Protein AF-A0A367KHQ1-F1 (afdb_monomer)

Secondary structure (DSSP, 8-state):
-TT---TTS-HHHHHHH-TT-SEEE-TT-TTT--HHHHHHHHHHHHHTTSS-TT-B---EEE---TT--B-TTHHHHHHHHHHHBSSS-PEESEEE--PBPTTT-PBP-BEEETT-B-TTT--B-SS-TTT--B-TTT-PBP--HHHHHHHHHHHHHHHHHHHHHHHHHTT-

pLDDT: mean 86.26, std 10.94, range [49.97, 96.44]

Nearest PDB structures (foldseek):
  4lut-assembly1_B  TM=2.593E-01  e=3.276E+00  Clostridioides difficile 630
  8pt4-assembly1_A  TM=2.814E-01  e=5.581E+00  Homo sapiens
  2vhh-assembly1_A-2  TM=2.229E-01  e=5.221E+00  Drosophila melanogaster

Organism: Rhizopus stolonifer (NCBI:txid4846)

Sequence (172 aa):
MDDCDDPNFSPIIMIIKFPHLRYLSAKNRPENTNLEVDIKLLQEMLKFASVQPHSLPIQYVHVYHYQMDVEPHLQAYQKTWNKLSQHGHVQLDIRICDHMDALTHQPCQRIVCTTAQCWSCGYHFNHCWKCVSICDGCKIKRIPPLANDNQAKLKHQRKRIEQETDEFSVFA

Mean predicted aligned error: 6.85 Å

Foldseek 3Di:
DAPPQDLPDDLVNCCLVPQAHAHAEPANPQPNDDLVVVLVVLVVCPVVVVADWQRGQHAEYEDDDLPQFADPCVVSSFVSVCRRHVDVGHDYQKDAFQDQDPVPRDGGRTIDGQCDAALPFRHGDNGACVRPQAGPGPRDGDDRRVVRVVSNVVVVVVVVVVVVVVVVVVVD

Structure (mmCIF, N/CA/C/O backbone):
data_AF-A0A367KHQ1-F1
#
_entry.id   AF-A0A367KHQ1-F1
#
loop_
_atom_site.group_PDB
_atom_site.id
_atom_site.type_symbol
_atom_site.label_atom_id
_atom_site.label_alt_id
_atom_site.label_comp_id
_atom_site.label_asym_id
_atom_site.label_entity_id
_atom_site.label_seq_id
_atom_site.pdbx_PDB_ins_code
_atom_site.Cartn_x
_atom_site.Cartn_y
_atom_site.Cartn_z
_atom_site.occupancy
_atom_site.B_iso_or_equiv
_atom_site.auth_seq_id
_atom_site.auth_comp_id
_atom_site.auth_asym_id
_atom_site.auth_atom_id
_atom_site.pdbx_PDB_model_num
ATOM 1 N N . MET A 1 1 ? -19.432 8.724 -1.769 1.00 52.12 1 MET A N 1
ATOM 2 C CA . MET A 1 1 ? -18.287 9.080 -2.622 1.00 52.12 1 MET A CA 1
ATOM 3 C C . MET A 1 1 ? -17.158 8.162 -2.222 1.00 52.12 1 MET A C 1
ATOM 5 O O . MET A 1 1 ? -16.558 8.382 -1.181 1.00 52.12 1 MET A O 1
ATOM 9 N N . ASP A 1 2 ? -16.976 7.088 -2.978 1.00 54.16 2 ASP A N 1
ATOM 10 C CA . ASP A 1 2 ? -15.777 6.260 -2.884 1.00 54.16 2 ASP A CA 1
ATOM 11 C C . ASP A 1 2 ? -14.628 7.011 -3.588 1.00 54.16 2 ASP A C 1
ATOM 13 O O . ASP A 1 2 ? -14.891 7.759 -4.530 1.00 54.16 2 ASP A O 1
ATOM 17 N N . ASP A 1 3 ? -13.387 6.852 -3.117 1.00 55.50 3 ASP A N 1
ATOM 18 C CA . ASP A 1 3 ? -12.176 7.446 -3.729 1.00 55.50 3 ASP A CA 1
ATOM 19 C C . ASP A 1 3 ? -12.023 8.988 -3.617 1.00 55.50 3 ASP A C 1
ATOM 21 O O . ASP A 1 3 ? -11.301 9.620 -4.386 1.00 55.50 3 ASP A O 1
ATOM 25 N N . CYS A 1 4 ? -12.672 9.632 -2.636 1.00 57.84 4 CYS A N 1
ATOM 26 C CA . CYS A 1 4 ? -12.433 11.051 -2.324 1.00 57.84 4 CYS A CA 1
ATOM 27 C C . CYS A 1 4 ? -11.105 11.257 -1.568 1.00 57.84 4 CYS A C 1
ATOM 29 O O . CYS A 1 4 ? -11.097 11.497 -0.364 1.00 57.84 4 CYS A O 1
ATOM 31 N N . ASP A 1 5 ? -9.984 11.186 -2.283 1.00 59.38 5 ASP A N 1
ATOM 32 C CA . ASP A 1 5 ? -8.646 11.500 -1.769 1.00 59.38 5 ASP A CA 1
ATOM 33 C C . ASP A 1 5 ? -8.447 13.021 -1.560 1.00 59.38 5 ASP A C 1
ATOM 35 O O . ASP A 1 5 ? -7.766 13.690 -2.346 1.00 59.38 5 ASP A O 1
ATOM 39 N N . ASP A 1 6 ? -9.028 13.603 -0.508 1.00 63.75 6 ASP A N 1
ATOM 40 C CA . ASP A 1 6 ? -8.660 14.964 -0.091 1.00 63.75 6 ASP A CA 1
ATOM 41 C C . ASP A 1 6 ? -7.366 14.914 0.747 1.00 63.75 6 ASP A C 1
ATOM 43 O O . ASP A 1 6 ? -7.351 14.276 1.807 1.00 63.75 6 ASP A O 1
ATOM 47 N N . PRO A 1 7 ? -6.281 15.598 0.336 1.00 62.50 7 PRO A N 1
ATOM 48 C CA . PRO A 1 7 ? -5.028 15.627 1.094 1.00 62.50 7 PRO A CA 1
ATOM 49 C C . PRO A 1 7 ? -5.187 16.196 2.519 1.00 62.50 7 PRO A C 1
ATOM 51 O O . PRO A 1 7 ? -4.367 15.923 3.401 1.00 62.50 7 PRO A O 1
ATOM 54 N N . ASN A 1 8 ? -6.249 16.965 2.769 1.00 62.69 8 ASN A N 1
ATOM 55 C CA . ASN A 1 8 ? -6.505 17.631 4.042 1.00 62.69 8 ASN A CA 1
ATOM 56 C C . ASN A 1 8 ? -7.351 16.796 5.012 1.00 62.69 8 ASN A C 1
ATOM 58 O O . ASN A 1 8 ? -7.403 17.124 6.199 1.00 62.69 8 ASN A O 1
ATOM 62 N N . PHE A 1 9 ? -8.011 15.722 4.558 1.00 62.94 9 PHE A N 1
ATOM 63 C CA . PHE A 1 9 ? -8.833 14.887 5.435 1.00 62.94 9 PHE A CA 1
ATOM 64 C C . PHE A 1 9 ? -8.100 13.609 5.845 1.00 62.94 9 PHE A C 1
ATOM 66 O O . PHE A 1 9 ? -7.637 12.827 5.023 1.00 62.94 9 PHE A O 1
ATOM 73 N N . SER A 1 10 ? -8.017 13.370 7.156 1.00 67.56 10 SER A N 1
ATOM 74 C CA . SER A 1 10 ? -7.568 12.077 7.676 1.00 67.56 10 SER A CA 1
ATOM 75 C C . SER A 1 10 ? -8.540 10.962 7.247 1.00 67.56 10 SER A C 1
ATOM 77 O O . SER A 1 10 ? -9.754 11.198 7.236 1.00 67.56 10 SER A O 1
ATOM 79 N N . PRO A 1 11 ? -8.049 9.734 6.981 1.00 68.38 11 PRO A N 1
ATOM 80 C CA . PRO A 1 11 ? -8.880 8.552 6.748 1.00 68.38 11 PRO A CA 1
ATOM 81 C C . PRO A 1 11 ? -9.982 8.369 7.803 1.00 68.38 11 PRO A C 1
ATOM 83 O O . PRO A 1 11 ? -11.094 7.949 7.493 1.00 68.38 11 PRO A O 1
ATOM 86 N N . ILE A 1 12 ? -9.713 8.770 9.047 1.00 72.31 12 ILE A N 1
ATOM 87 C CA . ILE A 1 12 ? -10.672 8.734 10.157 1.00 72.31 12 ILE A CA 1
ATOM 88 C C . ILE A 1 12 ? -11.838 9.702 9.939 1.00 72.31 12 ILE A C 1
ATOM 90 O O . ILE A 1 12 ? -12.992 9.348 10.176 1.00 72.31 12 ILE A O 1
ATOM 94 N N . ILE A 1 13 ? -11.566 10.909 9.437 1.00 72.00 13 ILE A N 1
ATOM 95 C CA . ILE A 1 13 ? -12.613 11.887 9.113 1.00 72.00 13 ILE A CA 1
ATOM 96 C C . ILE A 1 13 ? -13.520 11.327 8.017 1.00 72.00 13 ILE A C 1
ATOM 98 O O . ILE A 1 13 ? -14.734 11.516 8.079 1.00 72.00 13 ILE A O 1
ATOM 102 N N . MET A 1 14 ? -12.953 10.618 7.037 1.00 76.56 14 MET A N 1
ATOM 103 C CA . MET A 1 14 ? -13.735 10.002 5.966 1.00 76.56 14 MET A CA 1
ATOM 104 C C . MET A 1 14 ? -14.679 8.923 6.495 1.00 76.56 14 MET A C 1
ATOM 106 O O . MET A 1 14 ? -15.842 8.910 6.107 1.00 76.56 14 MET A O 1
ATOM 110 N N . ILE A 1 15 ? -14.226 8.078 7.425 1.00 77.81 15 ILE A N 1
ATOM 111 C CA . ILE A 1 15 ? -15.076 7.064 8.070 1.00 77.81 15 ILE A CA 1
ATOM 112 C C . ILE A 1 15 ? -16.250 7.713 8.813 1.00 77.81 15 ILE A C 1
ATOM 114 O O . ILE A 1 15 ? -17.387 7.2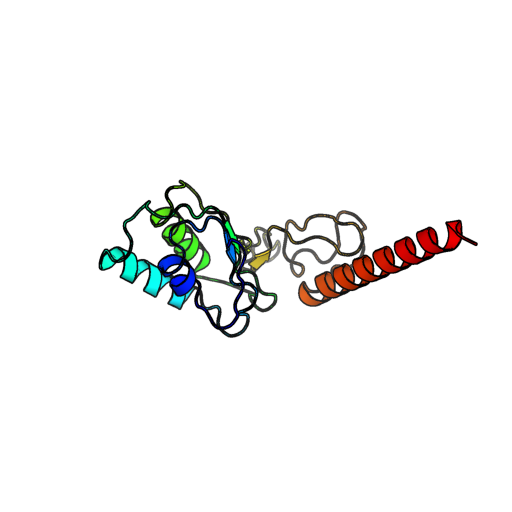68 8.682 1.00 77.81 15 ILE A O 1
ATOM 118 N N . ILE A 1 16 ? -15.979 8.771 9.585 1.00 76.38 16 ILE A N 1
ATOM 119 C CA . ILE A 1 16 ? -16.998 9.467 10.386 1.00 76.38 16 ILE A CA 1
ATOM 120 C C . ILE A 1 16 ? -18.018 10.166 9.479 1.00 76.38 16 ILE A C 1
ATOM 122 O O . ILE A 1 16 ? -19.221 10.090 9.718 1.00 76.38 16 ILE A O 1
ATOM 126 N N . LYS A 1 17 ? -17.544 10.860 8.437 1.00 76.81 17 LYS A N 1
ATOM 127 C CA . LYS A 1 17 ? -18.407 11.611 7.514 1.00 76.81 17 LYS A CA 1
ATOM 128 C C . LYS A 1 17 ? -19.181 10.706 6.557 1.00 76.81 17 LYS A C 1
ATOM 130 O O . LYS A 1 17 ? -20.276 11.071 6.137 1.00 76.81 17 LYS A O 1
ATOM 135 N N . PHE A 1 18 ? -18.623 9.552 6.198 1.00 82.75 18 PHE A N 1
ATOM 136 C CA . PHE A 1 18 ? -19.169 8.652 5.185 1.00 82.75 18 PHE A CA 1
ATOM 137 C C . PHE A 1 18 ? -19.272 7.218 5.733 1.00 82.75 18 PHE A C 1
ATOM 139 O O . PHE A 1 18 ? -18.487 6.348 5.361 1.00 82.75 18 PHE A O 1
ATOM 146 N N . PRO A 1 19 ? -20.276 6.922 6.577 1.00 80.00 19 PRO A N 1
ATOM 147 C CA . PRO A 1 19 ? -20.389 5.628 7.261 1.00 80.00 19 PRO A CA 1
ATOM 148 C C . PRO A 1 19 ? -20.638 4.435 6.320 1.00 80.00 19 PRO A C 1
ATOM 150 O O . PRO A 1 19 ? -20.467 3.285 6.716 1.00 80.00 19 PRO A O 1
ATOM 153 N N . HIS A 1 20 ? -21.032 4.689 5.068 1.00 87.12 20 HIS A N 1
ATOM 154 C CA . HIS A 1 20 ? -21.270 3.661 4.049 1.00 87.12 20 HIS A CA 1
ATOM 155 C C . HIS A 1 20 ? -20.115 3.492 3.052 1.00 87.12 20 HIS A C 1
ATOM 157 O O . HIS A 1 20 ? -20.294 2.854 2.014 1.00 87.12 20 HIS A O 1
ATOM 163 N N . LEU A 1 21 ? -18.948 4.071 3.343 1.00 87.88 21 LEU A N 1
ATOM 164 C CA . LEU A 1 21 ? -17.773 4.000 2.482 1.00 87.88 21 LEU A CA 1
ATOM 165 C C . LEU A 1 21 ? -17.290 2.551 2.334 1.00 87.88 21 LEU A C 1
ATOM 167 O O . LEU A 1 21 ? -17.077 1.857 3.330 1.00 87.88 21 LEU A O 1
ATOM 171 N N . ARG A 1 22 ? -17.102 2.099 1.091 1.00 90.88 22 ARG A N 1
ATOM 172 C CA . ARG A 1 22 ? -16.543 0.766 0.801 1.00 90.88 22 ARG A CA 1
ATOM 173 C C . ARG A 1 22 ? -15.067 0.842 0.439 1.00 90.88 22 ARG A C 1
ATOM 175 O O . ARG A 1 22 ? -14.324 -0.096 0.731 1.00 90.88 22 ARG A O 1
ATOM 182 N N . TYR A 1 23 ? -14.656 1.959 -0.153 1.00 89.75 23 TYR A N 1
ATOM 183 C CA . TYR A 1 23 ? -13.292 2.199 -0.602 1.00 89.75 23 TYR A CA 1
ATOM 184 C C . TYR A 1 23 ? -12.756 3.457 0.065 1.00 89.75 23 TYR A C 1
ATOM 186 O O . TYR A 1 23 ? -13.237 4.565 -0.178 1.00 89.75 23 TYR A O 1
ATOM 194 N N . LEU A 1 24 ? -11.749 3.274 0.907 1.00 87.94 24 LEU A N 1
ATOM 195 C CA . LEU A 1 24 ? -11.015 4.365 1.517 1.00 87.94 24 LEU A CA 1
ATOM 196 C C . LEU A 1 24 ? -9.723 4.569 0.741 1.00 87.94 24 LEU A C 1
ATOM 198 O O . LEU A 1 24 ? -8.951 3.627 0.588 1.00 87.94 24 LEU A O 1
ATOM 202 N N . SER A 1 25 ? -9.475 5.788 0.288 1.00 85.62 25 SER A N 1
ATOM 203 C CA . SER A 1 25 ? -8.192 6.157 -0.293 1.00 85.62 25 SER A CA 1
ATOM 204 C C . SER A 1 25 ? -7.582 7.286 0.526 1.00 85.62 25 SER A C 1
ATOM 206 O O . SER A 1 25 ? -8.293 8.153 1.037 1.00 85.62 25 SER A O 1
ATOM 208 N N . ALA A 1 26 ? -6.269 7.206 0.719 1.00 81.12 26 ALA A N 1
ATOM 209 C CA . ALA A 1 26 ? -5.444 8.216 1.366 1.00 81.12 26 ALA A CA 1
ATOM 210 C C . ALA A 1 26 ? -4.190 8.538 0.535 1.00 81.12 26 ALA A C 1
ATOM 212 O O . ALA A 1 26 ? -3.208 9.061 1.065 1.00 81.12 26 ALA A O 1
ATOM 213 N N . LYS A 1 27 ? -4.193 8.227 -0.769 1.00 77.62 27 LYS A N 1
ATOM 214 C CA . LYS A 1 27 ? -3.010 8.297 -1.651 1.00 77.62 27 LYS A CA 1
ATOM 215 C C . LYS A 1 27 ? -2.457 9.712 -1.830 1.00 77.62 27 LYS A C 1
ATOM 217 O O . LYS A 1 27 ? -1.277 9.867 -2.146 1.00 77.62 27 LYS A O 1
ATOM 222 N N . ASN A 1 28 ? -3.265 10.734 -1.560 1.00 74.31 28 ASN A N 1
ATOM 223 C CA . ASN A 1 28 ? -2.866 12.137 -1.673 1.00 74.31 28 ASN A CA 1
ATOM 224 C C . ASN A 1 28 ? -2.220 12.717 -0.397 1.00 74.31 28 ASN A C 1
ATOM 226 O O . ASN A 1 28 ? -1.971 13.919 -0.348 1.00 74.31 28 ASN A O 1
ATOM 230 N N . ARG A 1 29 ? -1.905 11.902 0.626 1.00 73.88 29 ARG A N 1
ATOM 231 C CA . ARG A 1 29 ? -1.306 12.358 1.903 1.00 73.88 29 ARG A CA 1
ATOM 232 C C . ARG A 1 29 ? 0.144 11.892 2.145 1.00 73.88 29 ARG A C 1
ATOM 234 O O . ARG A 1 29 ? 0.451 11.489 3.263 1.00 73.88 29 ARG A O 1
ATOM 241 N N . PRO A 1 30 ? 1.075 11.987 1.177 1.00 71.50 30 PRO A N 1
ATOM 242 C CA . PRO A 1 30 ? 2.406 11.383 1.310 1.00 71.50 30 PRO A CA 1
ATOM 243 C C . PRO A 1 30 ? 3.196 11.872 2.536 1.00 71.50 30 PRO A C 1
ATOM 245 O O . PRO A 1 30 ? 3.896 11.083 3.158 1.00 71.50 30 PRO A O 1
ATOM 248 N N . GLU A 1 31 ? 3.040 13.140 2.923 1.00 70.81 31 GLU A N 1
ATOM 249 C CA . GLU A 1 31 ? 3.747 13.739 4.067 1.00 70.81 31 GLU A CA 1
ATOM 250 C C . GLU A 1 31 ? 3.067 13.472 5.420 1.00 70.81 31 GLU A C 1
ATOM 252 O O . GLU A 1 31 ? 3.700 13.591 6.466 1.00 70.81 31 GLU A O 1
ATOM 257 N N . ASN A 1 32 ? 1.782 13.103 5.407 1.00 68.31 32 ASN A N 1
ATOM 258 C CA . ASN A 1 32 ? 0.940 13.018 6.604 1.00 68.31 32 ASN A CA 1
ATOM 259 C C . ASN A 1 32 ? 0.412 11.605 6.887 1.00 68.31 32 ASN A C 1
ATOM 261 O O . ASN A 1 32 ? -0.308 11.407 7.871 1.00 68.31 32 ASN A O 1
ATOM 265 N N . THR A 1 33 ? 0.717 10.632 6.030 1.00 76.69 33 THR A N 1
ATOM 266 C CA . THR A 1 33 ? 0.373 9.230 6.262 1.00 76.69 33 THR A CA 1
ATOM 267 C C . THR A 1 33 ? 1.294 8.664 7.331 1.00 76.69 33 THR A C 1
ATOM 269 O O . THR A 1 33 ? 2.494 8.496 7.127 1.00 76.69 33 THR A O 1
ATOM 272 N N . ASN A 1 34 ? 0.714 8.371 8.491 1.00 84.69 34 ASN A N 1
ATOM 273 C CA . ASN A 1 34 ? 1.401 7.754 9.612 1.00 84.69 34 ASN A CA 1
ATOM 274 C C . ASN A 1 34 ? 0.521 6.624 10.144 1.00 84.69 34 ASN A C 1
ATOM 276 O O . ASN A 1 34 ? -0.432 6.864 10.891 1.00 84.69 34 ASN A O 1
ATOM 280 N N . LEU A 1 35 ? 0.845 5.387 9.753 1.00 87.94 35 LEU A N 1
ATOM 281 C CA . LEU A 1 35 ? 0.024 4.241 10.125 1.00 87.94 35 LEU A CA 1
ATOM 282 C C . LEU A 1 35 ? 0.019 4.014 11.637 1.00 87.94 35 LEU A C 1
ATOM 284 O O . LEU A 1 35 ? -1.000 3.595 12.167 1.00 87.94 35 LEU A O 1
ATOM 288 N N . GLU A 1 36 ? 1.101 4.319 12.358 1.00 89.56 36 GLU A N 1
ATOM 289 C CA . GLU A 1 36 ? 1.125 4.192 13.820 1.00 89.56 36 GLU A CA 1
ATOM 290 C C . GLU A 1 36 ? 0.060 5.083 14.479 1.00 89.56 36 GLU A C 1
ATOM 292 O O . GLU A 1 36 ? -0.709 4.623 15.328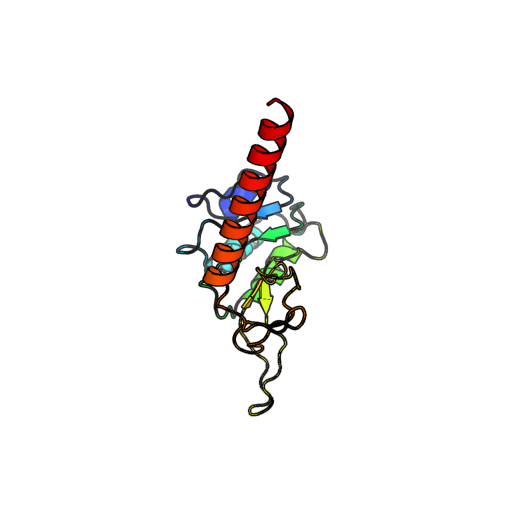 1.00 89.56 36 GLU A O 1
ATOM 297 N N . VAL A 1 37 ? 0.002 6.353 14.072 1.00 88.00 37 VAL A N 1
ATOM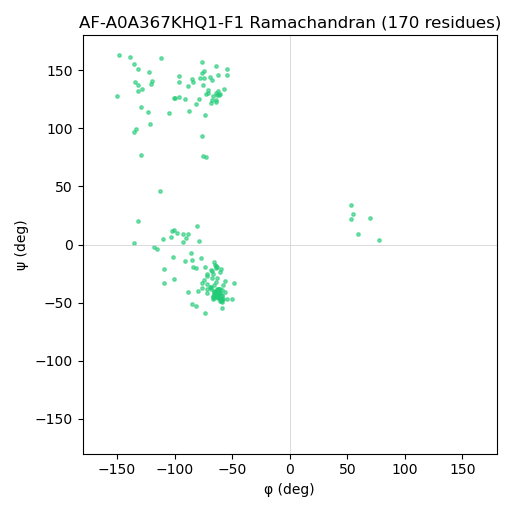 298 C CA . VAL A 1 37 ? -0.971 7.326 14.584 1.00 88.00 37 VAL A CA 1
ATOM 299 C C . VAL A 1 37 ? -2.387 6.931 14.175 1.00 88.00 37 VAL A C 1
ATOM 301 O O . VAL A 1 37 ? -3.275 6.893 15.028 1.00 88.00 37 VAL A O 1
ATOM 304 N N . ASP A 1 38 ? -2.593 6.562 12.909 1.00 87.56 38 ASP A N 1
ATOM 305 C CA . ASP A 1 38 ? -3.902 6.132 12.415 1.00 87.56 38 ASP A CA 1
ATOM 306 C C . ASP A 1 38 ? -4.407 4.891 13.173 1.00 87.56 38 ASP A C 1
ATOM 308 O O . ASP A 1 38 ? -5.568 4.845 13.575 1.00 87.56 38 ASP A O 1
ATOM 312 N N . ILE A 1 39 ? -3.541 3.906 13.456 1.00 90.88 39 ILE A N 1
ATOM 313 C CA . ILE A 1 39 ? -3.891 2.726 14.265 1.00 90.88 39 ILE A CA 1
ATOM 314 C C . ILE A 1 39 ? -4.357 3.135 15.654 1.00 90.88 39 ILE A C 1
ATOM 316 O O . ILE A 1 39 ? -5.389 2.640 16.106 1.00 90.88 39 ILE A O 1
ATOM 320 N N . LYS A 1 40 ? -3.599 3.998 16.343 1.00 91.38 40 LYS A N 1
ATOM 321 C CA . LYS A 1 40 ? -3.929 4.422 17.711 1.00 91.38 40 LYS A CA 1
ATOM 322 C C . LYS A 1 40 ? -5.302 5.080 17.751 1.00 91.38 40 LYS A C 1
ATOM 324 O O . LYS A 1 40 ? -6.136 4.686 18.560 1.00 91.38 40 LYS A O 1
ATOM 329 N N . LEU A 1 41 ? -5.566 5.993 16.822 1.00 89.81 41 LEU A N 1
ATOM 330 C CA . LEU A 1 41 ? -6.851 6.679 16.730 1.00 89.81 41 LEU A CA 1
ATOM 331 C C . LEU A 1 41 ? -8.001 5.709 16.418 1.00 89.81 41 LEU A C 1
ATOM 333 O O . LEU A 1 41 ? -9.033 5.738 17.083 1.00 89.81 41 LEU A O 1
ATOM 337 N N . LEU A 1 42 ? -7.822 4.791 15.464 1.00 90.00 42 LEU A N 1
ATOM 338 C CA . LEU A 1 42 ? -8.826 3.768 15.152 1.00 90.00 42 LEU A CA 1
ATOM 339 C C . LEU A 1 42 ? -9.101 2.837 16.348 1.00 90.00 42 LEU A C 1
ATOM 341 O O . LEU A 1 42 ? -10.245 2.456 16.603 1.00 90.00 42 LEU A O 1
ATOM 345 N N . GLN A 1 43 ? -8.066 2.481 17.109 1.00 91.31 43 GLN A N 1
ATOM 346 C CA . GLN A 1 43 ? -8.200 1.684 18.329 1.00 91.31 43 GLN A CA 1
ATOM 347 C C . GLN A 1 43 ? -8.905 2.451 19.452 1.00 91.31 43 GLN A C 1
ATOM 349 O O . GLN A 1 43 ? -9.702 1.859 20.179 1.00 91.31 43 GLN A O 1
ATOM 354 N N . GLU A 1 44 ? -8.665 3.755 19.584 1.00 91.50 44 GLU A N 1
ATOM 355 C CA . GLU A 1 44 ? -9.396 4.618 20.515 1.00 91.50 44 GLU A CA 1
ATOM 356 C C . GLU A 1 44 ? -10.877 4.716 20.144 1.00 91.50 44 GLU A C 1
ATOM 358 O O . GLU A 1 44 ? -11.729 4.553 21.017 1.00 91.50 44 GLU A O 1
ATOM 363 N N . MET A 1 45 ? -11.204 4.879 18.859 1.00 88.50 45 MET A N 1
ATOM 364 C CA . MET A 1 45 ? -12.596 4.895 18.389 1.00 88.50 45 MET A CA 1
ATOM 365 C C . MET A 1 45 ? -13.344 3.602 18.736 1.00 88.50 45 MET A C 1
ATOM 367 O O . MET A 1 45 ? -14.511 3.660 19.128 1.00 88.50 45 MET A O 1
ATOM 371 N N . LEU A 1 46 ? -12.673 2.449 18.634 1.00 88.94 46 LEU A N 1
ATOM 372 C CA . LEU A 1 46 ? -13.212 1.163 19.088 1.00 88.94 46 LEU A CA 1
ATOM 373 C C . LEU A 1 46 ? -13.373 1.127 20.613 1.00 88.94 46 LEU A C 1
ATOM 375 O O . LEU A 1 46 ? -14.413 0.713 21.120 1.00 88.94 46 LEU A O 1
ATOM 379 N N . LYS A 1 47 ? -12.349 1.565 21.354 1.00 91.62 47 LYS A N 1
ATOM 380 C CA . LYS A 1 47 ? -12.325 1.537 22.824 1.00 91.62 47 LYS A CA 1
ATOM 381 C C . LYS A 1 47 ? -13.426 2.399 23.442 1.00 91.62 47 LYS A C 1
ATOM 383 O O . LYS A 1 47 ? -14.030 1.991 24.429 1.00 91.62 47 LYS A O 1
ATOM 388 N N . PHE A 1 48 ? -13.679 3.573 22.873 1.00 91.88 48 PHE A N 1
ATOM 389 C CA . PHE A 1 48 ? -14.698 4.514 23.342 1.00 91.88 48 PHE A CA 1
ATOM 390 C C . PHE A 1 48 ? -16.056 4.329 22.651 1.00 91.88 48 PHE A C 1
ATOM 392 O O . PHE A 1 48 ? -16.944 5.160 22.825 1.00 91.88 48 PHE A O 1
ATOM 399 N N . ALA A 1 49 ? -16.226 3.252 21.874 1.00 85.12 49 ALA A N 1
ATOM 400 C CA . ALA A 1 49 ? -17.456 2.922 21.155 1.00 85.12 49 ALA A CA 1
ATOM 401 C C . ALA A 1 49 ? -17.976 4.038 20.224 1.00 85.12 49 ALA A C 1
ATOM 403 O O . ALA A 1 49 ? -19.166 4.086 19.912 1.00 85.12 49 ALA A O 1
ATOM 404 N N . SER A 1 50 ? -17.086 4.913 19.737 1.00 86.19 50 SER A N 1
ATOM 405 C CA . SE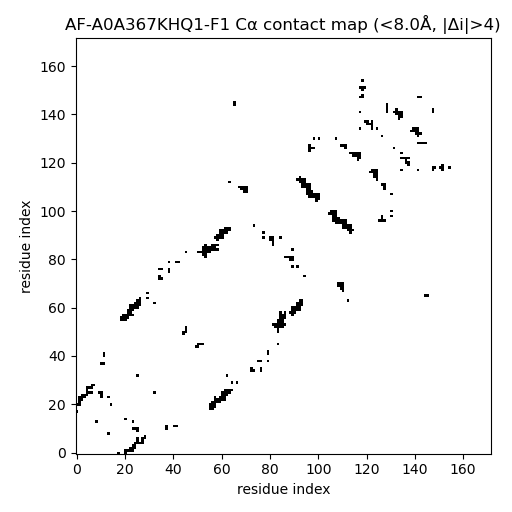R A 1 50 ? -17.406 5.886 18.684 1.00 86.19 50 SER A CA 1
ATOM 406 C C . SER A 1 50 ? -17.689 5.191 17.351 1.00 86.19 50 SER A C 1
ATOM 408 O O . SER A 1 50 ? -18.469 5.687 16.544 1.00 86.19 50 SER A O 1
ATOM 410 N N . VAL A 1 51 ? -17.074 4.024 17.135 1.00 87.38 51 VAL A N 1
ATOM 411 C CA . VAL A 1 51 ? -17.388 3.089 16.051 1.00 87.38 51 VAL A CA 1
ATOM 412 C C . VAL A 1 51 ? -17.521 1.697 16.652 1.00 87.38 51 VAL A C 1
ATOM 414 O O . VAL A 1 51 ? -16.670 1.261 17.427 1.00 87.38 51 VAL A O 1
ATOM 417 N N . GLN A 1 52 ? -18.592 0.993 16.293 1.00 90.06 52 GLN A N 1
ATOM 418 C CA . GLN A 1 52 ? -18.799 -0.381 16.739 1.00 90.06 52 GLN A CA 1
ATOM 419 C C . GLN A 1 52 ? -17.861 -1.335 15.978 1.00 90.06 52 GLN A C 1
ATOM 421 O O . GLN A 1 52 ? -17.627 -1.136 14.781 1.00 90.06 52 GLN A O 1
ATOM 426 N N . PRO A 1 53 ? -17.323 -2.384 16.618 1.00 92.50 53 PRO A N 1
ATOM 427 C CA . PRO A 1 53 ? -16.626 -3.446 15.900 1.00 92.50 53 PRO A CA 1
ATOM 428 C C . PRO A 1 53 ? -17.517 -4.044 14.805 1.00 92.50 53 PRO A C 1
ATOM 430 O O . PRO A 1 53 ? -18.731 -4.142 14.977 1.00 92.50 53 PRO A O 1
ATOM 433 N N . HIS A 1 54 ? -16.913 -4.452 13.693 1.00 94.25 54 HIS A N 1
ATOM 434 C CA . HIS A 1 54 ? -17.598 -5.077 12.561 1.00 94.25 54 HIS A CA 1
ATOM 435 C C . HIS A 1 54 ? -18.793 -4.284 12.020 1.00 94.25 54 HIS A C 1
ATOM 437 O O . HIS A 1 54 ? -19.784 -4.867 11.590 1.00 94.25 54 HIS A O 1
ATOM 443 N N . SER A 1 55 ? -18.721 -2.953 12.055 1.00 92.50 55 SER A N 1
ATOM 444 C CA . SER A 1 55 ? -19.837 -2.085 11.665 1.00 92.50 55 SER A CA 1
ATOM 445 C C . SER A 1 55 ? -19.613 -1.344 10.356 1.00 92.50 55 SER A C 1
ATOM 447 O O . SER A 1 55 ? -20.589 -0.950 9.720 1.00 92.50 55 SER A O 1
ATOM 449 N N . LEU A 1 56 ? -18.365 -1.187 9.909 1.00 92.44 56 LEU A N 1
ATOM 450 C CA . LEU A 1 56 ? -18.058 -0.438 8.693 1.00 92.44 56 LEU A CA 1
ATOM 451 C C . LEU A 1 56 ? -18.109 -1.347 7.456 1.00 92.44 56 LEU A C 1
ATOM 453 O O . LEU A 1 56 ? -17.535 -2.433 7.482 1.00 92.44 56 LEU A O 1
ATOM 457 N N . PRO A 1 57 ? -18.701 -0.923 6.330 1.00 93.56 57 PRO A N 1
ATOM 458 C CA . PRO A 1 57 ? -18.737 -1.726 5.107 1.00 93.56 57 PRO A CA 1
ATOM 459 C C . PRO A 1 57 ? -17.438 -1.657 4.279 1.00 93.56 57 PRO A C 1
ATOM 461 O O . PRO A 1 57 ? -17.449 -2.046 3.110 1.00 93.56 57 PRO A O 1
ATOM 464 N N . ILE A 1 58 ? -16.330 -1.174 4.857 1.00 92.06 58 ILE A N 1
ATOM 465 C CA . ILE A 1 58 ? -15.046 -0.955 4.174 1.00 92.06 58 ILE A CA 1
ATOM 466 C C . ILE A 1 58 ? -14.449 -2.277 3.696 1.00 92.06 58 ILE A C 1
ATOM 468 O O . ILE A 1 58 ? -14.208 -3.184 4.490 1.00 92.06 58 ILE A O 1
ATOM 472 N N . GLN A 1 59 ? -14.159 -2.357 2.405 1.00 94.44 59 GLN A N 1
ATOM 473 C CA . GLN A 1 59 ? -13.560 -3.518 1.747 1.00 94.44 59 GLN A CA 1
ATOM 474 C C . GLN A 1 59 ? -12.120 -3.249 1.321 1.00 94.44 59 GLN A C 1
ATOM 476 O O . GLN A 1 59 ? -11.298 -4.160 1.365 1.00 94.44 59 GLN A O 1
ATOM 481 N N . TYR A 1 60 ? -11.813 -2.008 0.945 1.00 93.12 60 TYR A N 1
ATOM 482 C CA . TYR A 1 60 ? -10.520 -1.631 0.387 1.00 93.12 60 TYR A CA 1
ATOM 483 C C . TYR A 1 60 ? -9.984 -0.385 1.077 1.00 93.12 60 TYR A C 1
ATOM 485 O O . TYR A 1 60 ? -10.723 0.576 1.302 1.00 93.12 60 TYR A O 1
ATOM 493 N N . VAL A 1 61 ? -8.690 -0.404 1.383 1.00 91.88 61 VAL A N 1
ATOM 494 C CA . VAL A 1 61 ? -7.958 0.742 1.921 1.00 91.88 61 VAL A CA 1
ATOM 495 C C . VAL A 1 61 ? -6.703 0.949 1.082 1.00 91.88 61 VAL A C 1
ATOM 497 O O . VAL A 1 61 ? -5.832 0.082 1.003 1.00 91.88 61 VAL A O 1
ATOM 500 N N . HIS A 1 62 ? -6.626 2.108 0.445 1.00 90.75 62 HIS A N 1
ATOM 501 C CA . HIS A 1 62 ? -5.511 2.517 -0.383 1.00 90.75 62 HIS A CA 1
ATOM 502 C C . HIS A 1 62 ? -4.656 3.559 0.337 1.00 90.75 62 HIS A C 1
ATOM 504 O O . HIS A 1 62 ? -5.101 4.678 0.574 1.00 90.75 62 HIS A O 1
ATOM 510 N N . VAL A 1 63 ? -3.427 3.200 0.684 1.00 89.75 63 VAL A N 1
ATOM 511 C CA . VAL A 1 63 ? -2.511 4.022 1.491 1.00 89.75 63 VAL A CA 1
ATOM 512 C C . VAL A 1 63 ? -1.096 4.057 0.920 1.00 89.75 63 VAL A C 1
ATOM 514 O O . VAL A 1 63 ? -0.215 4.671 1.514 1.00 89.75 63 VAL A O 1
ATOM 517 N N . TYR A 1 64 ? -0.839 3.393 -0.210 1.00 89.94 64 TYR A N 1
ATOM 518 C CA . TYR A 1 64 ? 0.504 3.328 -0.770 1.00 89.94 64 TYR A CA 1
ATOM 519 C C . TYR A 1 64 ? 1.050 4.706 -1.162 1.00 89.94 64 TYR A C 1
ATOM 521 O O . TYR A 1 64 ? 0.438 5.441 -1.941 1.00 89.94 64 TYR A O 1
ATOM 529 N N . HIS A 1 65 ? 2.287 4.981 -0.738 1.00 86.50 65 HIS A N 1
ATOM 530 C CA . HIS A 1 65 ? 3.099 6.079 -1.255 1.00 86.50 65 HIS A CA 1
ATOM 531 C C . HIS A 1 65 ? 4.509 5.614 -1.613 1.00 86.50 65 HIS A C 1
ATOM 533 O O . HIS A 1 65 ? 5.080 4.734 -0.970 1.00 86.50 65 HIS A O 1
ATOM 539 N N . TYR A 1 66 ? 5.131 6.280 -2.590 1.00 84.94 66 TYR A N 1
ATOM 540 C CA . TYR A 1 66 ? 6.492 5.953 -3.034 1.00 84.94 66 TYR A CA 1
ATOM 541 C C . TYR A 1 66 ? 7.573 6.157 -1.961 1.00 84.94 66 TYR A C 1
ATOM 543 O O . TYR A 1 66 ? 8.674 5.629 -2.106 1.00 84.94 66 TYR A O 1
ATOM 551 N N . GLN A 1 67 ? 7.273 6.934 -0.917 1.00 82.75 67 GLN A N 1
ATOM 552 C CA . GLN A 1 67 ? 8.165 7.192 0.216 1.00 82.75 67 GLN A CA 1
ATOM 553 C C . GLN A 1 67 ? 8.073 6.111 1.308 1.00 82.75 67 GLN A C 1
ATOM 555 O O . GLN A 1 67 ? 8.951 6.044 2.164 1.00 82.75 67 GLN A O 1
ATOM 560 N N . MET A 1 68 ? 7.054 5.241 1.270 1.00 86.06 68 MET A N 1
ATOM 561 C CA . MET A 1 68 ? 6.906 4.141 2.224 1.00 86.06 68 MET A CA 1
ATOM 562 C C . MET A 1 68 ? 7.884 3.022 1.875 1.00 86.06 68 MET A C 1
ATOM 564 O O . MET A 1 68 ? 7.595 2.167 1.037 1.00 86.06 68 MET A O 1
ATOM 568 N N . ASP A 1 69 ? 9.063 3.043 2.497 1.00 84.88 69 ASP A N 1
ATOM 569 C CA . ASP A 1 69 ? 10.064 2.002 2.274 1.00 84.88 69 ASP A CA 1
ATOM 570 C C . ASP A 1 69 ? 9.827 0.782 3.167 1.00 84.88 69 ASP A C 1
ATOM 572 O O . ASP A 1 69 ? 9.760 -0.336 2.672 1.00 84.88 69 ASP A O 1
ATOM 576 N N . VAL A 1 70 ? 9.662 0.989 4.474 1.00 87.94 70 VAL A N 1
ATOM 577 C CA . VAL A 1 70 ? 9.415 -0.054 5.481 1.00 87.94 70 VAL A CA 1
ATOM 578 C C . VAL A 1 70 ? 8.288 0.422 6.388 1.00 87.94 70 VAL A C 1
ATOM 580 O O . VAL A 1 70 ? 8.258 1.594 6.749 1.00 87.94 70 VAL A O 1
ATOM 583 N N . GLU A 1 71 ? 7.382 -0.479 6.765 1.00 89.12 71 GLU A N 1
ATOM 584 C CA . GLU A 1 71 ? 6.257 -0.159 7.647 1.00 89.12 71 GLU A CA 1
ATOM 585 C C . GLU A 1 71 ? 6.092 -1.244 8.727 1.00 89.12 71 GLU A C 1
ATOM 587 O O . GLU A 1 71 ? 5.499 -2.298 8.465 1.00 89.12 71 GLU A O 1
ATOM 592 N N . PRO A 1 72 ? 6.632 -1.027 9.942 1.00 89.50 72 PRO A N 1
ATOM 593 C CA . PRO A 1 72 ? 6.574 -2.016 11.016 1.00 89.50 72 PRO A CA 1
ATOM 594 C C . PRO A 1 72 ? 5.151 -2.231 11.551 1.00 89.50 72 PRO A C 1
ATOM 596 O O . PRO A 1 72 ? 4.857 -3.293 12.105 1.00 89.50 72 PRO A O 1
ATOM 599 N N . HIS A 1 73 ? 4.240 -1.271 11.370 1.00 91.81 73 HIS A N 1
ATOM 600 C CA . HIS A 1 73 ? 2.890 -1.341 11.919 1.00 91.81 73 HIS A CA 1
ATOM 601 C C . HIS A 1 73 ? 1.861 -1.948 10.960 1.00 91.81 73 HIS A C 1
ATOM 603 O O . HIS A 1 73 ? 0.696 -2.089 11.334 1.00 91.81 73 HIS A O 1
ATOM 609 N N . LEU A 1 74 ? 2.263 -2.390 9.762 1.00 92.00 74 LEU A N 1
ATOM 610 C CA . LEU A 1 74 ? 1.337 -2.877 8.734 1.00 92.00 74 LEU A CA 1
ATOM 611 C C . LEU A 1 74 ? 0.442 -4.030 9.220 1.00 92.00 74 LEU A C 1
ATOM 613 O O . LEU A 1 74 ? -0.758 -4.055 8.953 1.00 92.00 74 LEU A O 1
ATOM 617 N N . GLN A 1 75 ? 0.991 -4.973 9.989 1.00 92.88 75 GLN A N 1
ATOM 618 C CA . GLN A 1 75 ? 0.198 -6.083 10.532 1.00 92.88 75 GLN A CA 1
ATOM 619 C C . GLN A 1 75 ? -0.851 -5.610 11.546 1.00 92.88 75 GLN A C 1
ATOM 621 O O . GLN A 1 75 ? -1.975 -6.115 11.569 1.00 92.88 75 GLN A O 1
ATOM 626 N N . ALA A 1 76 ? -0.490 -4.651 12.402 1.00 94.12 76 ALA A N 1
ATOM 627 C CA . ALA A 1 76 ? -1.414 -4.065 13.366 1.00 94.12 76 ALA A CA 1
ATOM 628 C C . ALA A 1 76 ? -2.485 -3.221 12.658 1.00 94.12 76 ALA A C 1
ATOM 630 O O . ALA A 1 76 ? -3.657 -3.286 13.036 1.00 94.12 76 ALA A O 1
ATOM 631 N N . TYR A 1 77 ? -2.107 -2.517 11.588 1.00 93.12 77 TYR A N 1
ATOM 632 C CA . TYR A 1 77 ? -3.018 -1.783 10.713 1.00 93.12 77 TYR A CA 1
ATOM 633 C C . TYR A 1 77 ? -4.066 -2.709 10.095 1.00 93.12 77 TYR A C 1
ATOM 635 O O . TYR A 1 77 ? -5.262 -2.524 10.316 1.00 93.12 77 TYR A O 1
ATOM 643 N N . GLN A 1 78 ? -3.621 -3.782 9.435 1.00 94.81 78 GLN A N 1
ATOM 644 C CA . GLN A 1 78 ? -4.488 -4.799 8.840 1.00 94.81 78 GLN A CA 1
ATOM 645 C C . GLN A 1 78 ? -5.466 -5.396 9.862 1.00 94.81 78 GLN A C 1
ATOM 647 O O . GLN A 1 78 ? -6.663 -5.504 9.600 1.00 94.81 78 GLN A O 1
ATOM 652 N N . LYS A 1 79 ? -4.974 -5.775 11.050 1.00 95.44 79 LYS A N 1
ATOM 653 C CA . LYS A 1 79 ? -5.817 -6.336 12.120 1.00 95.44 79 LYS A CA 1
ATOM 654 C C . LYS A 1 79 ? -6.859 -5.336 12.615 1.00 95.44 79 LYS A C 1
ATOM 656 O O . LYS A 1 79 ? -7.978 -5.739 12.916 1.00 95.44 79 LYS A O 1
ATOM 661 N N . THR A 1 80 ? -6.494 -4.062 12.724 1.00 94.06 80 THR A N 1
ATOM 662 C CA . THR A 1 80 ? -7.406 -3.005 13.182 1.00 94.06 80 THR A CA 1
ATOM 663 C C . THR A 1 80 ? -8.521 -2.786 12.161 1.00 94.06 80 THR A C 1
ATOM 665 O O . THR A 1 80 ? -9.691 -2.784 12.535 1.00 94.06 80 THR A O 1
ATOM 668 N N . TRP A 1 81 ? -8.190 -2.743 10.869 1.00 94.25 81 TRP A N 1
ATOM 669 C CA . TRP A 1 81 ? -9.189 -2.665 9.802 1.00 94.25 81 TRP A CA 1
ATOM 670 C C . TRP A 1 81 ? -10.126 -3.869 9.747 1.00 94.25 81 TRP A C 1
ATOM 672 O O . TRP A 1 81 ? -11.337 -3.686 9.664 1.00 94.25 81 TRP A O 1
ATOM 682 N N . ASN A 1 82 ? -9.601 -5.088 9.883 1.00 95.31 82 ASN A N 1
ATOM 683 C CA . ASN A 1 82 ? -10.433 -6.297 9.908 1.00 95.31 82 ASN A CA 1
ATOM 684 C C . ASN A 1 82 ? -11.395 -6.324 11.111 1.00 95.31 82 ASN A C 1
ATOM 686 O O . ASN A 1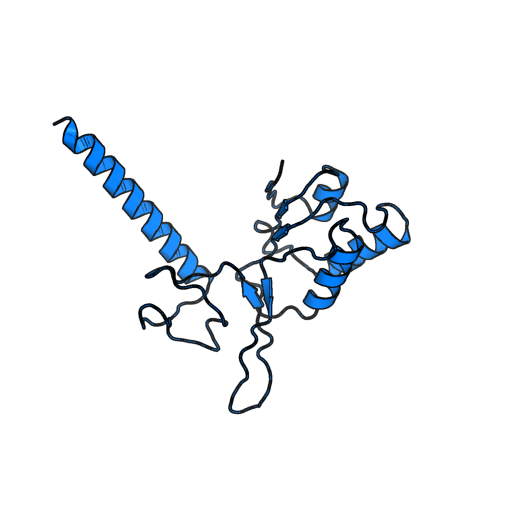 82 ? -12.460 -6.924 11.033 1.00 95.31 82 ASN A O 1
ATOM 690 N N . LYS A 1 83 ? -11.035 -5.686 12.234 1.00 94.38 83 LYS A N 1
ATOM 691 C CA . LYS A 1 83 ? -11.924 -5.550 13.402 1.00 94.38 83 LYS A CA 1
ATOM 692 C C . LYS A 1 83 ? -13.009 -4.496 13.207 1.00 94.38 83 LYS A C 1
ATOM 694 O O . LYS A 1 83 ? -14.091 -4.630 13.763 1.00 94.38 83 LYS A O 1
ATOM 699 N N . LEU A 1 84 ? -12.711 -3.427 12.475 1.00 92.12 84 LEU A N 1
ATOM 700 C CA . LEU A 1 84 ? -13.666 -2.356 12.184 1.00 92.12 84 LEU A CA 1
ATOM 701 C C . LEU A 1 84 ? -14.673 -2.763 11.106 1.00 92.12 84 LEU A C 1
ATOM 703 O O . LEU A 1 84 ? -15.844 -2.385 11.171 1.00 92.12 84 LEU A O 1
ATOM 707 N N . SER A 1 85 ? -14.205 -3.517 10.114 1.00 94.12 85 SER A N 1
ATOM 708 C CA . SER A 1 85 ? -14.996 -3.901 8.956 1.00 94.12 85 SER A CA 1
ATOM 709 C C . SER A 1 85 ? -15.970 -5.041 9.252 1.00 94.12 85 SER A C 1
ATOM 711 O O . SER A 1 85 ? -15.659 -5.985 9.979 1.00 94.12 85 SER A O 1
ATOM 713 N N . GLN A 1 86 ? -17.152 -4.958 8.641 1.00 95.12 86 GLN A N 1
ATOM 714 C CA . GLN A 1 86 ? -18.120 -6.051 8.517 1.00 95.12 86 GLN A CA 1
ATOM 715 C C . GLN A 1 86 ? -17.531 -7.246 7.749 1.00 95.12 86 G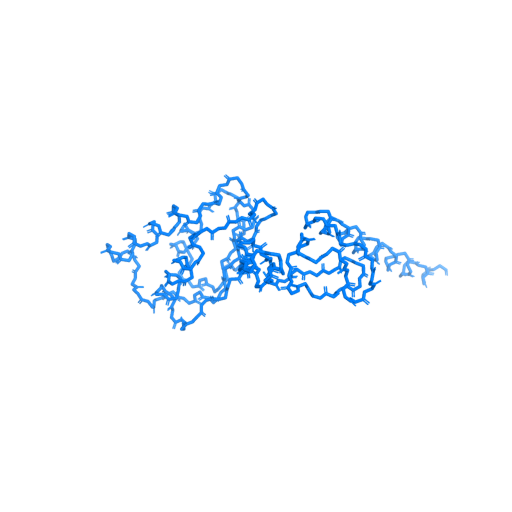LN A C 1
ATOM 717 O O . GLN A 1 86 ? -17.991 -8.376 7.903 1.00 95.12 86 GLN A O 1
ATOM 722 N N . HIS A 1 87 ? -16.520 -7.001 6.911 1.00 92.88 87 HIS A N 1
ATOM 723 C CA . HIS A 1 87 ? -15.840 -8.026 6.128 1.00 92.88 87 HIS A CA 1
ATOM 724 C C . HIS A 1 87 ? -14.742 -8.692 6.960 1.00 92.88 87 HIS A C 1
ATOM 726 O O . HIS A 1 87 ? -14.014 -8.030 7.696 1.00 92.88 87 HIS A O 1
ATOM 732 N N . GLY A 1 88 ? -14.567 -10.008 6.800 1.00 89.69 88 GLY A N 1
ATOM 733 C CA . GLY A 1 88 ? -13.525 -10.760 7.518 1.00 89.69 88 GLY A CA 1
ATOM 734 C C . GLY A 1 88 ? -12.091 -10.355 7.147 1.00 89.69 88 GLY A C 1
ATOM 735 O O . GLY A 1 88 ? -11.149 -10.653 7.882 1.00 89.69 88 GLY A O 1
ATOM 736 N N . HIS A 1 89 ? -11.920 -9.670 6.014 1.00 95.62 89 HIS A N 1
ATOM 737 C CA . HIS A 1 89 ? -10.639 -9.166 5.546 1.00 95.62 89 HIS A CA 1
ATOM 738 C C . HIS A 1 89 ? -10.819 -7.892 4.713 1.00 95.62 89 HIS A C 1
ATOM 740 O O . HIS A 1 89 ? -11.589 -7.886 3.755 1.00 95.62 89 HIS A O 1
ATOM 746 N N . VAL A 1 90 ? -10.084 -6.836 5.064 1.00 94.81 90 VAL A N 1
ATOM 747 C CA . VAL A 1 90 ? -9.991 -5.588 4.292 1.00 94.81 90 VAL A CA 1
ATOM 748 C C . VAL A 1 90 ? -8.753 -5.642 3.406 1.00 94.81 90 VAL A C 1
ATOM 750 O O . VAL A 1 90 ? -7.653 -5.867 3.901 1.00 94.81 90 VAL A O 1
ATOM 753 N N . GLN A 1 91 ? -8.900 -5.410 2.108 1.00 95.38 91 GLN A N 1
ATOM 754 C CA . GLN A 1 91 ? -7.779 -5.432 1.177 1.00 95.38 91 GLN A CA 1
ATOM 755 C C . GLN A 1 91 ? -6.978 -4.125 1.247 1.00 95.38 91 GLN A C 1
ATOM 757 O O . GLN A 1 91 ? -7.524 -3.039 1.049 1.00 95.38 91 GLN A O 1
ATOM 762 N N . LEU A 1 92 ? -5.669 -4.239 1.485 1.00 94.38 92 LEU A N 1
ATOM 763 C CA . LEU A 1 92 ? -4.727 -3.120 1.415 1.00 94.38 92 LEU A CA 1
ATOM 764 C C . LEU A 1 92 ? -4.033 -3.075 0.045 1.00 94.38 92 LEU A C 1
ATOM 766 O O . LEU A 1 92 ? -3.707 -4.113 -0.537 1.00 94.38 92 LEU A O 1
ATOM 770 N N . ASP A 1 93 ? -3.745 -1.875 -0.461 1.00 93.44 93 ASP A N 1
ATOM 771 C CA . ASP A 1 93 ? -2.922 -1.690 -1.669 1.00 93.44 93 ASP A CA 1
ATOM 772 C C . ASP A 1 93 ? -1.412 -1.832 -1.417 1.00 93.44 93 ASP A C 1
ATOM 774 O O . ASP A 1 93 ? -0.611 -1.691 -2.342 1.00 93.44 93 ASP A O 1
ATOM 778 N N . ILE A 1 94 ? -1.021 -2.153 -0.183 1.00 93.75 94 ILE A N 1
ATOM 779 C CA . ILE A 1 94 ? 0.356 -2.383 0.248 1.00 93.75 94 ILE A CA 1
ATOM 780 C C . ILE A 1 94 ? 0.542 -3.771 0.851 1.00 93.75 94 ILE A C 1
ATOM 782 O O . ILE A 1 94 ? -0.345 -4.318 1.503 1.00 93.75 94 ILE A O 1
ATOM 786 N N . ARG A 1 95 ? 1.740 -4.328 0.677 1.00 93.50 95 ARG A N 1
ATOM 787 C CA . ARG A 1 95 ? 2.188 -5.555 1.344 1.00 93.50 95 ARG A CA 1
ATOM 788 C C . ARG A 1 95 ? 3.689 -5.535 1.597 1.00 93.50 95 ARG A C 1
ATOM 790 O O . ARG A 1 95 ? 4.422 -4.784 0.955 1.00 93.50 95 ARG A O 1
ATOM 797 N N . ILE A 1 96 ? 4.145 -6.408 2.489 1.00 93.06 96 ILE A N 1
ATOM 798 C CA . ILE A 1 96 ? 5.573 -6.650 2.711 1.00 93.06 96 ILE A CA 1
ATOM 799 C C . ILE A 1 96 ? 6.121 -7.489 1.549 1.00 93.06 96 ILE A C 1
ATOM 801 O O . ILE A 1 96 ? 5.473 -8.427 1.080 1.00 93.06 96 ILE A O 1
ATOM 805 N N . CYS A 1 97 ? 7.306 -7.131 1.066 1.00 92.69 97 CYS A N 1
ATOM 806 C CA . CYS A 1 97 ? 8.062 -7.904 0.096 1.00 92.69 97 CYS A CA 1
ATOM 807 C C . CYS A 1 97 ? 8.466 -9.245 0.715 1.00 92.69 97 CYS A C 1
ATOM 809 O O . CYS A 1 97 ? 9.164 -9.296 1.709 1.00 92.69 97 CYS A O 1
ATOM 811 N N . ASP A 1 98 ? 8.088 -10.343 0.091 1.00 89.69 98 ASP A N 1
ATOM 812 C CA . ASP A 1 98 ? 8.329 -11.715 0.546 1.00 89.69 98 ASP A CA 1
ATOM 813 C C . ASP A 1 98 ? 9.649 -12.317 0.032 1.00 89.69 98 ASP A C 1
ATOM 815 O O . ASP A 1 98 ? 9.933 -13.493 0.247 1.00 89.69 98 ASP A O 1
ATOM 819 N N . HIS A 1 99 ? 10.476 -11.522 -0.651 1.00 91.56 99 HIS A N 1
ATOM 820 C CA . HIS A 1 99 ? 11.768 -11.978 -1.155 1.00 91.56 99 HIS A CA 1
ATOM 821 C C . HIS A 1 99 ? 12.734 -12.289 -0.005 1.00 91.56 99 HIS A C 1
ATOM 823 O O . HIS A 1 99 ? 12.974 -11.432 0.845 1.00 91.56 99 HIS A O 1
ATOM 829 N N . MET A 1 100 ? 13.319 -13.484 -0.015 1.00 87.75 100 MET A N 1
ATOM 830 C CA . MET A 1 100 ? 14.349 -13.897 0.938 1.00 87.75 100 MET A CA 1
ATOM 831 C C . MET A 1 100 ? 15.728 -13.552 0.389 1.00 87.75 100 MET A C 1
ATOM 833 O O . MET A 1 100 ? 16.076 -13.971 -0.714 1.00 87.75 100 MET A O 1
ATOM 837 N N . ASP A 1 101 ? 16.513 -12.803 1.156 1.00 80.94 101 ASP A N 1
ATOM 838 C CA . ASP A 1 101 ? 17.906 -12.546 0.807 1.00 80.94 101 ASP A CA 1
ATOM 839 C C . ASP A 1 101 ? 18.721 -13.842 0.937 1.00 80.94 101 ASP A C 1
ATOM 841 O O . ASP A 1 101 ? 18.770 -14.460 2.001 1.00 80.94 101 ASP A O 1
ATOM 845 N N . ALA A 1 102 ? 19.360 -14.259 -0.156 1.00 79.38 102 ALA A N 1
ATOM 846 C CA . ALA A 1 102 ? 20.152 -15.483 -0.212 1.00 79.38 102 ALA A CA 1
ATOM 847 C C . ALA A 1 102 ? 21.424 -15.428 0.652 1.00 79.38 102 ALA A C 1
ATOM 849 O O . ALA A 1 102 ? 21.946 -16.477 1.015 1.00 79.38 102 ALA A O 1
ATOM 850 N N . LEU A 1 103 ? 21.932 -14.231 0.971 1.00 79.69 103 LEU A N 1
ATOM 851 C CA . LEU A 1 103 ? 23.154 -14.062 1.764 1.00 79.69 103 LEU A CA 1
ATOM 852 C C . LEU A 1 103 ? 22.867 -14.024 3.265 1.00 79.69 103 LEU A C 1
ATOM 854 O O . LEU A 1 103 ? 23.616 -14.593 4.055 1.00 79.69 103 LEU A O 1
ATOM 858 N N . THR A 1 104 ? 21.799 -13.335 3.662 1.00 83.12 104 THR A N 1
ATOM 859 C CA . THR A 1 104 ? 21.468 -13.115 5.079 1.00 83.12 104 THR A CA 1
ATOM 860 C C . THR A 1 104 ? 20.366 -14.039 5.593 1.00 83.12 104 THR A C 1
ATOM 862 O O . THR A 1 104 ? 20.143 -14.093 6.801 1.00 83.12 104 THR A O 1
ATOM 865 N N . HIS A 1 105 ? 19.672 -14.762 4.705 1.00 82.69 105 HIS A N 1
ATOM 866 C CA . HIS A 1 105 ? 18.464 -15.539 5.007 1.00 82.69 105 HIS A CA 1
ATOM 867 C C . HIS A 1 105 ? 17.364 -14.725 5.713 1.00 82.69 105 HIS A C 1
ATOM 869 O O . HIS A 1 105 ? 16.485 -15.290 6.365 1.00 82.69 105 HIS A O 1
ATOM 875 N N . GLN A 1 106 ? 17.390 -13.394 5.586 1.00 84.62 106 GLN A N 1
ATOM 876 C CA . GLN A 1 106 ? 16.370 -12.521 6.152 1.00 84.62 106 GLN A CA 1
ATOM 877 C C . GLN A 1 106 ? 15.310 -12.176 5.098 1.00 84.62 106 GLN A C 1
ATOM 879 O O . GLN A 1 106 ? 15.649 -11.925 3.934 1.00 84.62 106 GLN A O 1
ATOM 884 N N . PRO A 1 107 ? 14.020 -12.137 5.482 1.00 87.75 107 PRO A N 1
ATOM 885 C CA . PRO A 1 107 ? 12.977 -11.663 4.591 1.00 87.75 107 PRO A CA 1
ATOM 886 C C . PRO A 1 107 ? 13.159 -10.171 4.331 1.00 87.75 107 PRO A C 1
ATOM 888 O O . PRO A 1 107 ? 13.467 -9.388 5.235 1.00 87.75 107 PRO A O 1
ATOM 891 N N . CYS A 1 108 ? 12.904 -9.758 3.096 1.00 89.94 108 CYS A N 1
ATOM 892 C CA . CYS A 1 108 ? 12.770 -8.353 2.776 1.00 89.94 108 CYS A CA 1
ATOM 893 C C . CYS A 1 108 ? 11.655 -7.743 3.643 1.00 89.94 108 CYS A C 1
ATOM 895 O O . CYS A 1 108 ? 10.575 -8.300 3.781 1.00 89.94 108 CYS A O 1
ATOM 897 N N . GLN A 1 109 ? 11.902 -6.583 4.242 1.00 89.88 109 GLN A N 1
ATOM 898 C CA . GLN A 1 109 ? 10.880 -5.871 5.023 1.00 89.88 109 GLN A CA 1
ATOM 899 C C . GLN A 1 109 ? 10.281 -4.688 4.258 1.00 89.88 109 GLN A C 1
ATOM 901 O O . GLN A 1 109 ? 9.515 -3.901 4.810 1.00 89.88 109 GLN A O 1
ATOM 906 N N . ARG A 1 110 ? 10.643 -4.538 2.978 1.00 91.75 110 ARG A N 1
ATOM 907 C CA . ARG A 1 110 ? 10.225 -3.392 2.172 1.00 91.75 110 ARG A CA 1
ATOM 908 C C . ARG A 1 110 ? 8.771 -3.494 1.756 1.00 91.75 110 ARG A C 1
ATOM 910 O O . ARG A 1 110 ? 8.276 -4.589 1.502 1.00 91.75 110 ARG A O 1
ATOM 917 N N . ILE A 1 111 ? 8.122 -2.352 1.602 1.00 92.44 111 ILE A N 1
ATOM 918 C CA . ILE A 1 111 ? 6.746 -2.266 1.135 1.00 92.44 111 ILE A CA 1
ATOM 919 C C . ILE A 1 111 ? 6.683 -2.305 -0.391 1.00 92.44 111 ILE A C 1
ATOM 921 O O . ILE A 1 111 ? 7.510 -1.739 -1.110 1.00 92.44 111 ILE A O 1
ATOM 925 N N . VAL A 1 112 ? 5.680 -3.021 -0.889 1.00 92.75 112 VAL A N 1
ATOM 926 C CA . VAL A 1 112 ? 5.360 -3.161 -2.306 1.00 92.75 112 VAL A CA 1
ATOM 927 C C . VAL A 1 112 ? 3.887 -2.840 -2.488 1.00 92.75 112 VAL A C 1
ATOM 929 O O . VAL A 1 112 ? 3.044 -3.351 -1.751 1.00 92.75 112 VAL A O 1
ATOM 932 N N . CYS A 1 113 ? 3.573 -2.022 -3.490 1.00 93.25 113 CYS A N 1
ATOM 933 C CA . CYS A 1 113 ? 2.191 -1.821 -3.898 1.00 93.25 113 CYS A CA 1
ATOM 934 C C . CYS A 1 113 ? 1.658 -3.084 -4.590 1.00 93.25 113 CYS A C 1
ATOM 936 O O . CYS A 1 113 ? 2.303 -3.625 -5.490 1.00 93.25 113 CYS A O 1
ATOM 938 N N . THR A 1 114 ? 0.484 -3.564 -4.185 1.00 93.19 114 THR A N 1
ATOM 939 C CA . THR A 1 114 ? -0.119 -4.803 -4.706 1.00 93.19 114 THR A CA 1
ATOM 940 C C . THR A 1 114 ? -0.517 -4.693 -6.177 1.00 93.19 114 THR A C 1
ATOM 942 O O . THR A 1 114 ? -0.519 -5.693 -6.892 1.00 93.19 114 THR A O 1
ATOM 945 N N . THR A 1 115 ? -0.772 -3.477 -6.657 1.00 92.19 115 THR A N 1
ATOM 946 C CA . THR A 1 115 ? -1.105 -3.184 -8.056 1.00 92.19 115 THR A CA 1
ATOM 947 C C . THR A 1 115 ? 0.094 -2.697 -8.873 1.00 92.19 115 THR A C 1
ATOM 949 O O . THR A 1 115 ? -0.088 -2.237 -9.997 1.00 92.19 115 THR A O 1
ATOM 952 N N . ALA A 1 116 ? 1.320 -2.767 -8.341 1.00 92.50 116 ALA A N 1
ATOM 953 C CA . ALA A 1 116 ? 2.507 -2.308 -9.057 1.00 92.50 116 ALA A CA 1
ATOM 954 C C . ALA A 1 116 ? 2.754 -3.138 -10.327 1.00 92.50 116 ALA A C 1
ATOM 956 O O . ALA A 1 116 ? 2.802 -4.371 -10.287 1.00 92.50 116 ALA A O 1
ATOM 957 N N . GLN A 1 117 ? 2.966 -2.454 -11.451 1.00 95.44 117 GLN A N 1
ATOM 958 C CA . GLN A 1 117 ? 3.185 -3.065 -12.761 1.00 95.44 117 GLN A CA 1
ATOM 959 C C . GLN A 1 117 ? 4.345 -2.401 -13.502 1.00 95.44 117 GLN A C 1
ATOM 961 O O . GLN A 1 117 ? 4.656 -1.228 -13.296 1.00 95.44 117 GLN A O 1
ATOM 966 N N . CYS A 1 118 ? 4.966 -3.137 -14.420 1.00 95.94 118 CYS A N 1
ATOM 967 C CA . CYS A 1 118 ? 5.990 -2.600 -15.302 1.00 95.94 118 CYS A CA 1
ATOM 968 C C . CYS A 1 118 ? 5.404 -1.588 -16.288 1.00 95.94 118 CYS A C 1
ATOM 970 O O . CYS A 1 118 ? 4.553 -1.937 -17.104 1.00 95.94 118 CYS A O 1
ATOM 972 N N . TRP A 1 119 ? 5.950 -0.372 -16.306 1.00 95.56 119 TRP A N 1
ATOM 973 C CA . TRP A 1 119 ? 5.547 0.675 -17.253 1.00 95.56 119 TRP A CA 1
ATOM 974 C C . TRP A 1 119 ? 5.662 0.249 -18.733 1.00 95.56 119 TRP A C 1
ATOM 976 O O . TRP A 1 119 ? 4.896 0.688 -19.598 1.00 95.56 119 TRP A O 1
ATOM 986 N N . SER A 1 120 ? 6.626 -0.623 -19.045 1.00 95.44 120 SER A N 1
ATOM 987 C CA . SER A 1 120 ? 6.921 -1.047 -20.414 1.00 95.44 120 SER A CA 1
ATOM 988 C C . SER A 1 120 ? 5.977 -2.151 -20.891 1.00 95.44 120 SER A C 1
ATOM 990 O O . SER A 1 120 ? 5.325 -1.973 -21.919 1.00 95.44 120 SER A O 1
ATOM 992 N N . CYS A 1 121 ? 5.844 -3.250 -20.144 1.00 95.38 121 CYS A N 1
ATOM 993 C CA . CYS A 1 121 ? 5.094 -4.432 -20.589 1.00 95.38 121 CYS A CA 1
ATOM 994 C C . CYS A 1 121 ? 3.840 -4.769 -19.769 1.00 95.38 121 CYS A C 1
ATOM 996 O O . CYS A 1 121 ? 3.143 -5.711 -20.121 1.00 95.38 121 CYS A O 1
ATOM 998 N N . GLY A 1 122 ? 3.547 -4.043 -18.685 1.00 95.06 122 GLY A N 1
ATOM 999 C CA . GLY A 1 122 ? 2.388 -4.303 -17.820 1.00 95.06 122 GLY A CA 1
ATOM 1000 C C . GLY A 1 122 ? 2.549 -5.484 -16.855 1.00 95.06 122 GLY A C 1
ATOM 1001 O O . GLY A 1 122 ? 1.617 -5.810 -16.130 1.00 95.06 122 GLY A O 1
ATOM 1002 N N . TYR A 1 123 ? 3.720 -6.128 -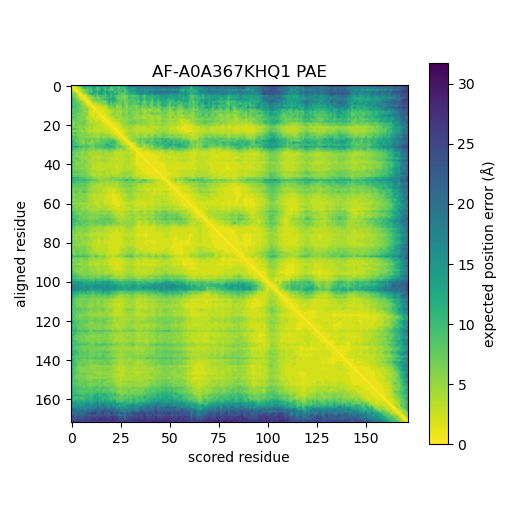16.808 1.00 96.12 123 TYR A N 1
ATOM 1003 C CA . TYR A 1 123 ? 3.967 -7.252 -15.900 1.00 96.12 123 TYR A CA 1
ATOM 1004 C C . TYR A 1 123 ? 3.818 -6.841 -14.427 1.00 96.12 123 TYR A C 1
ATOM 1006 O O . TYR A 1 123 ? 4.451 -5.874 -13.997 1.00 96.12 123 TYR A O 1
ATOM 1014 N N . HIS A 1 124 ? 3.032 -7.594 -13.655 1.00 95.31 124 HIS A N 1
ATOM 1015 C CA . HIS A 1 124 ? 2.809 -7.351 -12.228 1.00 95.31 124 HIS A CA 1
ATOM 1016 C C . HIS A 1 124 ? 4.044 -7.671 -11.384 1.00 95.31 124 HIS A C 1
ATOM 1018 O O . HIS A 1 124 ? 4.665 -8.724 -11.518 1.00 95.31 124 HIS A O 1
ATOM 1024 N N . PHE A 1 125 ? 4.403 -6.768 -10.476 1.00 93.50 125 PHE A N 1
ATOM 1025 C CA . PHE A 1 125 ? 5.578 -6.947 -9.637 1.00 93.50 125 PHE A CA 1
ATOM 1026 C C . PHE A 1 125 ? 5.266 -7.737 -8.360 1.00 93.50 125 PHE A C 1
ATOM 1028 O O . PHE A 1 125 ? 4.595 -7.262 -7.446 1.00 93.50 125 PHE A O 1
ATOM 1035 N N . ASN A 1 126 ? 5.860 -8.930 -8.265 1.00 91.56 126 ASN A N 1
ATOM 1036 C CA . ASN A 1 126 ? 5.764 -9.788 -7.078 1.00 91.56 126 ASN A CA 1
ATOM 1037 C C . ASN A 1 126 ? 6.732 -9.389 -5.954 1.00 91.56 126 ASN A C 1
ATOM 1039 O O . ASN A 1 126 ? 6.481 -9.692 -4.792 1.00 91.56 126 ASN A O 1
ATOM 1043 N N . HIS A 1 127 ? 7.792 -8.648 -6.259 1.00 93.38 127 HIS A N 1
ATOM 1044 C CA . HIS A 1 127 ? 8.799 -8.247 -5.278 1.00 93.38 127 HIS A CA 1
ATOM 1045 C C . HIS A 1 127 ? 9.225 -6.798 -5.496 1.00 93.38 127 HIS A C 1
ATOM 1047 O O . HIS A 1 127 ? 9.033 -6.237 -6.582 1.00 93.38 127 HIS A O 1
ATOM 1053 N N . CYS A 1 128 ? 9.831 -6.200 -4.467 1.00 92.44 128 CYS A N 1
ATOM 1054 C CA . CYS A 1 128 ? 10.315 -4.829 -4.545 1.00 92.44 128 CYS A CA 1
ATOM 1055 C C . CYS A 1 128 ? 11.435 -4.685 -5.591 1.00 92.44 128 CYS A C 1
ATOM 1057 O O . CYS A 1 128 ? 12.191 -5.618 -5.874 1.00 92.44 128 CYS A O 1
ATOM 1059 N N . TRP A 1 129 ? 11.569 -3.478 -6.139 1.00 91.31 129 TRP A N 1
ATOM 1060 C CA . TRP A 1 129 ? 12.550 -3.153 -7.180 1.00 91.31 129 TRP A CA 1
ATOM 1061 C C . TRP A 1 129 ? 14.014 -3.302 -6.733 1.00 91.31 129 TRP A C 1
ATOM 1063 O O . TRP A 1 129 ? 14.898 -3.394 -7.581 1.00 91.31 129 TRP A O 1
ATOM 1073 N N . LYS A 1 130 ? 14.279 -3.316 -5.415 1.00 91.38 130 LYS A N 1
ATOM 1074 C CA . LYS A 1 130 ? 15.624 -3.551 -4.871 1.00 91.38 130 LYS A CA 1
ATOM 1075 C C . LYS A 1 130 ? 15.997 -5.030 -4.853 1.00 91.38 130 LYS A C 1
ATOM 1077 O O . LYS A 1 130 ? 17.133 -5.356 -5.163 1.00 91.38 130 LYS A O 1
ATOM 1082 N N . CYS A 1 131 ? 15.050 -5.902 -4.512 1.00 92.19 131 CYS A N 1
ATOM 1083 C CA . CYS A 1 131 ? 15.263 -7.348 -4.522 1.00 92.19 131 CYS A CA 1
ATOM 1084 C C . CYS A 1 131 ? 15.339 -7.892 -5.948 1.00 92.19 131 CYS A C 1
ATOM 1086 O O . CYS A 1 131 ? 16.191 -8.714 -6.256 1.00 92.19 131 CYS A O 1
ATOM 1088 N N . VAL A 1 132 ? 14.461 -7.410 -6.831 1.00 92.62 132 VAL A N 1
ATOM 1089 C CA . VAL A 1 132 ? 14.420 -7.848 -8.226 1.00 92.62 132 VAL A CA 1
ATOM 1090 C C . VAL A 1 132 ? 14.627 -6.643 -9.131 1.00 92.62 132 VAL A C 1
ATOM 1092 O O . VAL A 1 132 ? 13.722 -5.838 -9.341 1.00 92.62 132 VAL A O 1
ATOM 1095 N N . SER A 1 133 ? 15.834 -6.531 -9.680 1.00 92.88 133 SER A N 1
ATOM 1096 C CA . SER A 1 133 ? 16.264 -5.395 -10.501 1.00 92.88 133 SER A CA 1
ATOM 1097 C C . SER A 1 133 ? 15.887 -5.518 -11.979 1.00 92.88 133 SER A C 1
ATOM 1099 O O . SER A 1 133 ? 16.043 -4.551 -12.721 1.00 92.88 133 SER A O 1
ATOM 1101 N N . ILE A 1 134 ? 15.363 -6.668 -12.417 1.00 96.00 134 ILE A N 1
ATOM 1102 C CA . ILE A 1 134 ? 14.983 -6.953 -13.809 1.00 96.00 134 ILE A CA 1
ATOM 1103 C C . ILE A 1 134 ? 13.488 -7.296 -13.889 1.00 96.00 134 ILE A C 1
ATOM 1105 O O . ILE A 1 134 ? 12.931 -7.968 -13.023 1.00 96.00 134 ILE A O 1
ATOM 1109 N N . CYS A 1 135 ? 12.776 -6.787 -14.893 1.00 96.06 135 CYS A N 1
ATOM 1110 C CA . CYS A 1 135 ? 11.378 -7.152 -15.124 1.00 96.06 135 CYS A CA 1
ATOM 1111 C C . CYS A 1 135 ? 11.281 -8.581 -15.674 1.00 96.06 135 CYS A C 1
ATOM 1113 O O . CYS A 1 135 ? 11.915 -8.888 -16.679 1.00 96.06 135 CYS A O 1
ATOM 1115 N N . ASP A 1 136 ? 10.446 -9.442 -15.088 1.00 94.25 136 ASP A N 1
ATOM 1116 C CA . ASP A 1 136 ? 10.330 -10.825 -15.569 1.00 94.25 136 ASP A CA 1
ATOM 1117 C C . ASP A 1 136 ? 9.611 -10.921 -16.918 1.00 94.25 136 ASP A C 1
ATOM 1119 O O . ASP A 1 136 ? 9.912 -11.832 -17.688 1.00 94.25 136 ASP A O 1
ATOM 1123 N N . GLY A 1 137 ? 8.734 -9.960 -17.232 1.00 96.00 137 GLY A N 1
ATOM 1124 C CA . GLY A 1 137 ? 8.010 -9.894 -18.501 1.00 96.00 137 GLY A CA 1
ATOM 1125 C C . GLY A 1 137 ? 8.884 -9.470 -19.684 1.00 96.00 137 GLY A C 1
ATOM 1126 O O . GLY A 1 137 ? 9.016 -10.217 -20.644 1.00 96.00 137 GLY A O 1
ATOM 1127 N N . CYS A 1 138 ? 9.498 -8.280 -19.631 1.00 96.44 138 CYS A N 1
ATOM 1128 C CA . CYS A 1 138 ? 10.258 -7.726 -20.769 1.00 96.44 138 CYS A CA 1
ATOM 1129 C C . CYS A 1 138 ? 11.778 -7.677 -20.577 1.00 96.44 138 CYS A C 1
ATOM 1131 O O . CYS A 1 138 ? 12.478 -7.131 -21.424 1.00 96.44 138 CYS A O 1
ATOM 1133 N N . LYS A 1 139 ? 12.301 -8.213 -19.469 1.00 96.44 139 LYS A N 1
ATOM 1134 C CA . LYS A 1 139 ? 13.742 -8.320 -19.167 1.00 96.44 139 LYS A CA 1
ATOM 1135 C C . LYS A 1 139 ? 14.518 -6.997 -19.109 1.00 96.44 139 LYS A C 1
ATOM 1137 O O . LYS A 1 139 ? 15.735 -7.010 -18.959 1.00 96.44 139 LYS A O 1
ATOM 1142 N N . ILE A 1 140 ? 13.839 -5.852 -19.142 1.00 95.44 140 ILE A N 1
ATOM 1143 C CA . ILE A 1 140 ? 14.474 -4.548 -18.924 1.00 95.44 140 ILE A CA 1
ATOM 1144 C C . ILE A 1 140 ? 14.757 -4.317 -17.436 1.00 95.44 140 ILE A C 1
ATOM 1146 O O . ILE A 1 140 ? 14.082 -4.869 -16.559 1.00 95.44 140 ILE A O 1
ATOM 1150 N N . LYS A 1 141 ? 15.718 -3.437 -17.148 1.00 95.81 141 LYS A N 1
ATOM 1151 C CA . LYS A 1 141 ? 16.022 -2.992 -15.785 1.00 95.81 141 LYS A CA 1
ATOM 1152 C C . LYS A 1 141 ? 14.814 -2.279 -15.165 1.00 95.81 141 LYS A C 1
ATOM 1154 O O . LYS A 1 141 ? 14.260 -1.354 -15.760 1.00 95.81 141 LYS A O 1
ATOM 1159 N N . ARG A 1 142 ? 14.414 -2.697 -13.961 1.00 94.94 142 ARG A N 1
ATOM 1160 C CA . ARG A 1 142 ? 13.391 -2.015 -13.161 1.00 94.94 142 ARG A CA 1
ATOM 1161 C C . ARG A 1 142 ? 13.937 -0.680 -12.667 1.00 94.94 142 ARG A C 1
ATOM 1163 O O . ARG A 1 142 ? 15.112 -0.550 -12.326 1.00 94.94 142 ARG A O 1
ATOM 1170 N N . ILE A 1 143 ? 13.050 0.301 -12.615 1.00 94.38 143 ILE A N 1
ATOM 1171 C CA . ILE A 1 143 ? 13.314 1.631 -12.071 1.00 94.38 143 ILE A CA 1
ATOM 1172 C C . ILE A 1 143 ? 12.513 1.818 -10.775 1.00 94.38 143 ILE A C 1
ATOM 1174 O O . ILE A 1 143 ? 11.558 1.068 -10.548 1.00 94.38 143 ILE A O 1
ATOM 1178 N N . PRO A 1 144 ? 12.891 2.775 -9.909 1.00 93.25 144 PRO A N 1
ATOM 1179 C CA . PRO A 1 144 ? 12.158 3.040 -8.676 1.00 93.25 144 PRO A CA 1
ATOM 1180 C C . PRO A 1 144 ? 10.666 3.323 -8.934 1.00 93.25 144 PRO A C 1
ATOM 1182 O O . PRO A 1 144 ? 10.340 3.875 -9.988 1.00 93.25 144 PRO A O 1
ATOM 1185 N N . PRO A 1 145 ? 9.767 3.014 -7.980 1.00 92.31 145 PRO A N 1
ATOM 1186 C CA . PRO A 1 145 ? 8.317 3.119 -8.155 1.00 92.31 145 PRO A CA 1
ATOM 1187 C C . PRO A 1 145 ? 7.831 4.464 -8.711 1.00 92.31 145 PRO A C 1
ATOM 1189 O O . PRO A 1 145 ? 7.098 4.487 -9.694 1.00 92.31 145 PRO A O 1
ATOM 1192 N N . LEU A 1 146 ? 8.323 5.586 -8.171 1.00 91.75 146 LEU A N 1
ATOM 1193 C CA . LEU A 1 146 ? 7.972 6.923 -8.666 1.00 91.75 146 LEU A CA 1
ATOM 1194 C C . LEU A 1 146 ? 8.341 7.107 -10.149 1.00 91.75 146 LEU A C 1
ATOM 1196 O O . LEU A 1 146 ? 7.554 7.621 -10.940 1.00 91.75 146 LEU A O 1
ATOM 1200 N N . ALA A 1 147 ? 9.540 6.671 -10.540 1.00 93.94 147 ALA A N 1
ATOM 1201 C CA . ALA A 1 147 ? 9.997 6.769 -11.921 1.00 93.94 147 ALA A CA 1
ATOM 1202 C C . ALA A 1 147 ? 9.206 5.831 -12.849 1.00 93.94 147 ALA A C 1
ATOM 1204 O O . ALA A 1 147 ? 8.884 6.214 -13.972 1.00 93.94 147 ALA A O 1
ATOM 1205 N N . ASN A 1 148 ? 8.866 4.628 -12.376 1.00 93.94 148 ASN A N 1
ATOM 1206 C CA . ASN A 1 148 ? 8.035 3.667 -13.103 1.00 93.94 148 ASN A CA 1
ATOM 1207 C C . ASN A 1 148 ? 6.657 4.252 -13.418 1.00 93.94 148 ASN A C 1
ATOM 1209 O O . ASN A 1 148 ? 6.228 4.237 -14.570 1.00 93.94 148 ASN A O 1
ATOM 1213 N N . ASP A 1 149 ? 6.000 4.833 -12.424 1.00 91.44 149 ASP A N 1
ATOM 1214 C CA . ASP A 1 149 ? 4.650 5.352 -12.598 1.00 91.44 149 ASP A CA 1
ATOM 1215 C C . ASP A 1 149 ? 4.634 6.621 -13.452 1.00 91.44 149 ASP A C 1
ATOM 1217 O O . ASP A 1 149 ? 3.732 6.801 -14.270 1.00 91.44 149 ASP A O 1
ATOM 1221 N N . ASN A 1 150 ? 5.668 7.464 -13.358 1.00 93.50 150 ASN A N 1
ATOM 1222 C CA . ASN A 1 150 ? 5.833 8.597 -14.270 1.00 93.50 150 ASN A CA 1
ATOM 1223 C C . ASN A 1 150 ? 5.980 8.136 -15.731 1.00 93.50 150 ASN A C 1
ATOM 1225 O O . ASN A 1 150 ? 5.338 8.698 -16.617 1.00 93.50 150 ASN A O 1
ATOM 1229 N N . GLN A 1 151 ? 6.758 7.080 -15.994 1.00 95.50 151 GLN A N 1
ATOM 1230 C CA . GLN A 1 151 ? 6.876 6.501 -17.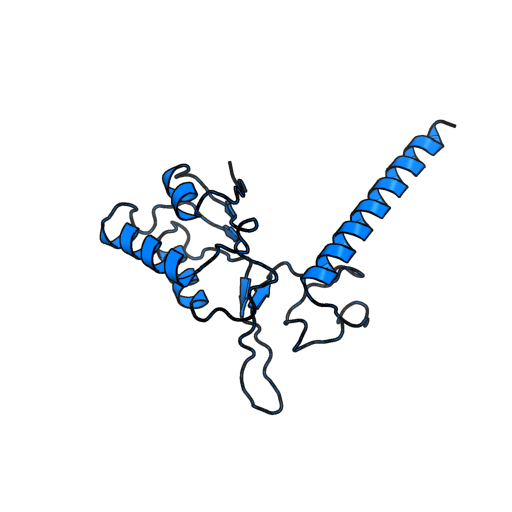338 1.00 95.50 151 GLN A CA 1
ATOM 1231 C C . GLN A 1 151 ? 5.553 5.902 -17.828 1.00 95.50 151 GLN A C 1
ATOM 1233 O O . GLN A 1 151 ? 5.174 6.095 -18.985 1.00 95.50 151 GLN A O 1
ATOM 1238 N N . ALA A 1 152 ? 4.815 5.218 -16.950 1.00 92.44 152 ALA A N 1
ATOM 1239 C CA . ALA A 1 152 ? 3.499 4.681 -17.279 1.00 92.44 152 ALA A CA 1
ATOM 1240 C C . ALA A 1 152 ? 2.525 5.806 -17.671 1.00 92.44 152 ALA A C 1
ATOM 1242 O O . ALA A 1 152 ? 1.882 5.725 -18.719 1.00 92.44 152 ALA A O 1
ATOM 1243 N N . LYS A 1 153 ? 2.480 6.897 -16.892 1.00 91.81 153 LYS A N 1
ATOM 1244 C CA . LYS A 1 153 ? 1.659 8.084 -17.187 1.00 91.81 153 LYS A CA 1
ATOM 1245 C C . LYS A 1 153 ? 2.008 8.705 -18.541 1.00 91.81 153 LYS A C 1
ATOM 1247 O O . LYS A 1 153 ? 1.107 8.928 -19.347 1.00 91.81 153 LYS A O 1
ATOM 1252 N N . LEU A 1 154 ? 3.294 8.918 -18.828 1.00 93.06 154 LEU A N 1
ATOM 1253 C CA . LEU A 1 154 ? 3.748 9.469 -20.114 1.00 93.06 154 LEU A CA 1
ATOM 1254 C C . LEU A 1 154 ? 3.366 8.569 -21.299 1.00 93.06 154 LEU A C 1
ATOM 1256 O O . LEU A 1 154 ? 2.925 9.057 -22.339 1.00 93.06 154 LEU A O 1
ATOM 1260 N N . LYS A 1 155 ? 3.485 7.246 -21.145 1.00 91.31 155 LYS A N 1
ATOM 1261 C CA . LYS A 1 155 ? 3.076 6.278 -22.170 1.00 91.31 155 LYS A CA 1
ATOM 1262 C C . LYS A 1 155 ? 1.569 6.321 -22.431 1.00 91.31 155 LYS A C 1
ATOM 1264 O O . LYS A 1 155 ? 1.156 6.276 -23.587 1.00 91.31 155 LYS A O 1
ATOM 1269 N N . HIS A 1 156 ? 0.752 6.416 -21.381 1.00 89.62 156 HIS A N 1
ATOM 1270 C CA . HIS A 1 156 ? -0.700 6.556 -21.523 1.00 89.62 156 HIS A CA 1
ATOM 1271 C C . HIS A 1 156 ? -1.089 7.871 -22.206 1.00 89.62 156 HIS A C 1
ATOM 1273 O O . HIS A 1 156 ? -1.961 7.860 -23.069 1.00 89.62 156 HIS A O 1
ATOM 1279 N N . GLN A 1 157 ? -0.423 8.981 -21.873 1.00 89.75 157 GLN A N 1
ATOM 1280 C CA . GLN A 1 157 ? -0.649 10.271 -22.532 1.00 89.75 157 GLN A CA 1
ATOM 1281 C C . GLN A 1 157 ? -0.312 10.216 -24.026 1.00 89.75 157 GLN A C 1
ATOM 1283 O O . GLN A 1 157 ? -1.124 10.639 -24.840 1.00 89.75 157 GLN A O 1
ATOM 1288 N N . ARG A 1 158 ? 0.833 9.628 -24.399 1.00 90.06 158 ARG A N 1
ATOM 1289 C CA . ARG A 1 158 ? 1.225 9.455 -25.809 1.00 90.06 158 ARG A CA 1
ATOM 1290 C C . 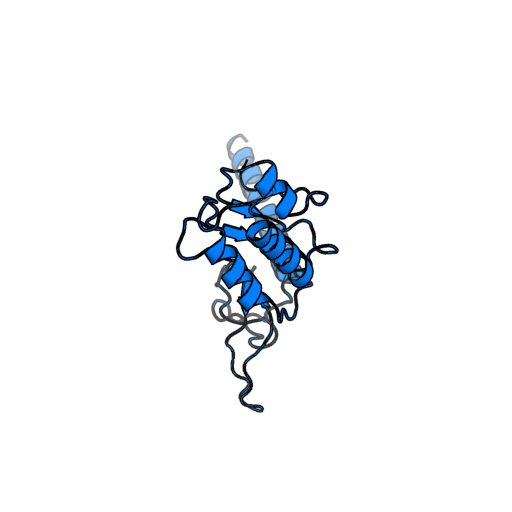ARG A 1 158 ? 0.203 8.654 -26.614 1.00 90.06 158 ARG A C 1
ATOM 1292 O O . ARG A 1 158 ? -0.213 9.111 -27.668 1.00 90.06 158 ARG A O 1
ATOM 1299 N N . LYS A 1 159 ? -0.257 7.519 -26.078 1.00 87.56 159 LYS A N 1
ATOM 1300 C CA . LYS A 1 159 ? -1.274 6.686 -26.738 1.00 87.56 159 LYS A CA 1
ATOM 1301 C C . LYS A 1 159 ? -2.598 7.416 -26.960 1.00 87.56 159 LYS A C 1
ATOM 1303 O O . LYS A 1 159 ? -3.232 7.204 -27.982 1.00 87.56 159 LYS A O 1
ATOM 1308 N N . ARG A 1 160 ? -3.020 8.253 -26.005 1.00 87.50 160 ARG A N 1
ATOM 1309 C CA . ARG A 1 160 ? -4.241 9.060 -26.153 1.00 87.50 160 ARG A CA 1
ATOM 1310 C C . ARG A 1 160 ? -4.104 10.086 -27.275 1.00 87.50 160 ARG A C 1
ATOM 1312 O O . ARG A 1 160 ? -5.013 10.206 -28.079 1.00 87.50 160 ARG A O 1
ATOM 1319 N N . ILE A 1 161 ? -2.959 10.766 -27.348 1.00 86.44 161 ILE A N 1
ATOM 1320 C CA . ILE A 1 161 ? -2.683 11.745 -28.409 1.00 86.44 161 ILE A CA 1
ATOM 1321 C C . ILE A 1 161 ? -2.671 11.062 -29.784 1.00 86.44 161 ILE A C 1
ATOM 1323 O O . ILE A 1 161 ? -3.297 11.568 -30.705 1.00 86.44 161 ILE A O 1
ATOM 1327 N N . GLU A 1 162 ? -2.014 9.904 -29.913 1.00 84.19 162 GLU A N 1
ATOM 1328 C CA . GLU A 1 162 ? -1.987 9.124 -31.163 1.00 84.19 162 GLU A CA 1
ATOM 1329 C C . GLU A 1 162 ? -3.404 8.724 -31.622 1.00 84.19 162 GLU A C 1
ATOM 1331 O O . GLU A 1 162 ? -3.744 8.884 -32.792 1.00 84.19 162 GLU A O 1
ATOM 1336 N N . GLN A 1 163 ? -4.262 8.282 -30.695 1.00 78.56 163 GLN A N 1
ATOM 1337 C CA . GLN A 1 163 ? -5.656 7.936 -30.997 1.00 78.56 163 GLN A CA 1
ATOM 1338 C C . GLN A 1 163 ? -6.480 9.146 -31.461 1.00 78.56 163 GLN A C 1
ATOM 1340 O O . GLN A 1 163 ? -7.221 9.039 -32.433 1.00 78.56 163 GLN A O 1
ATOM 1345 N N . GLU A 1 164 ? -6.328 10.299 -30.806 1.00 77.00 164 GLU A N 1
ATOM 1346 C CA . GLU A 1 164 ? -7.022 11.535 -31.192 1.00 77.00 164 GLU A CA 1
ATOM 1347 C C . GLU A 1 164 ? -6.560 12.042 -32.573 1.00 77.00 164 GLU A C 1
ATOM 1349 O O . GLU A 1 164 ? -7.373 12.549 -33.349 1.00 77.00 164 GLU A O 1
ATOM 1354 N N . THR A 1 165 ? -5.277 11.875 -32.922 1.00 73.62 165 THR A N 1
ATOM 1355 C CA . THR A 1 165 ? -4.767 12.232 -34.258 1.00 73.62 165 THR A CA 1
ATOM 1356 C C . THR A 1 165 ? -5.244 11.283 -35.352 1.00 73.62 165 THR A C 1
ATOM 1358 O O . THR A 1 165 ? -5.569 11.748 -36.445 1.00 73.62 165 THR A O 1
ATOM 1361 N N . ASP A 1 166 ? -5.328 9.982 -35.064 1.00 69.88 166 ASP A N 1
ATOM 1362 C CA . ASP A 1 166 ? -5.846 9.001 -36.019 1.00 69.88 166 ASP A CA 1
ATOM 1363 C C . ASP A 1 166 ? -7.335 9.256 -36.298 1.00 69.88 166 ASP A C 1
ATOM 1365 O O . ASP A 1 166 ? -7.728 9.277 -37.463 1.00 69.88 166 ASP A O 1
ATOM 1369 N N . GLU A 1 167 ? -8.148 9.557 -35.275 1.00 66.69 167 GLU A N 1
ATOM 1370 C CA . GLU A 1 167 ? -9.571 9.897 -35.444 1.00 66.69 167 GLU A CA 1
ATOM 1371 C C . GLU A 1 167 ? -9.789 11.180 -36.259 1.00 66.69 167 GLU A C 1
ATOM 1373 O O . GLU A 1 167 ? -10.692 11.224 -37.095 1.00 66.69 167 GLU A O 1
ATOM 1378 N N . PHE A 1 168 ? -8.951 12.207 -36.085 1.00 59.75 168 PHE A N 1
ATOM 1379 C CA . PHE A 1 168 ? -9.025 13.423 -36.905 1.00 59.75 168 PHE A CA 1
ATOM 1380 C C . PHE A 1 168 ? -8.553 13.208 -38.351 1.00 59.75 168 PHE A C 1
ATOM 1382 O O . PHE A 1 168 ? -9.003 13.923 -39.246 1.00 59.75 168 PHE A O 1
ATOM 1389 N N . SER A 1 169 ? -7.691 12.218 -38.606 1.00 58.28 169 SER A N 1
ATOM 1390 C CA . SER A 1 169 ? -7.203 11.916 -39.959 1.00 58.28 169 SER A CA 1
ATOM 1391 C C . SER A 1 169 ? -8.246 11.243 -40.864 1.00 58.28 169 SER A C 1
ATOM 1393 O O . SER A 1 169 ? -8.124 11.320 -42.081 1.00 58.28 169 SER A O 1
ATOM 1395 N N . VAL A 1 170 ? -9.300 10.635 -40.299 1.00 55.09 170 VAL A N 1
ATOM 1396 C CA . VAL A 1 170 ? -10.388 9.980 -41.063 1.00 55.09 170 VAL A CA 1
ATOM 1397 C C . VAL A 1 170 ? -11.380 10.995 -41.657 1.00 55.09 170 VAL A C 1
ATOM 1399 O O . VAL A 1 170 ? -12.192 10.647 -42.512 1.00 55.09 170 VAL A O 1
ATOM 1402 N N . PHE A 1 171 ? -11.309 12.260 -41.236 1.00 53.31 171 PHE A N 1
ATOM 1403 C CA . PHE A 1 171 ? -12.154 13.348 -41.742 1.00 53.31 171 PHE A CA 1
ATOM 1404 C C . PHE A 1 171 ? -11.439 14.277 -42.743 1.00 53.31 171 PHE A C 1
ATOM 1406 O O . PHE A 1 171 ? -11.977 15.342 -43.053 1.00 53.31 171 PHE A O 1
ATOM 1413 N N . ALA A 1 172 ? -10.252 13.895 -43.235 1.00 49.97 172 ALA A N 1
ATOM 1414 C CA . ALA A 1 172 ? -9.467 14.642 -44.225 1.00 49.97 172 ALA A CA 1
ATOM 1415 C C . ALA A 1 172 ? -9.436 13.952 -45.598 1.00 49.97 172 ALA A C 1
ATOM 1417 O O . ALA A 1 172 ? -9.360 12.704 -45.641 1.00 49.97 172 ALA A O 1
#

Radius of gyration: 19.45 Å; Cα contacts (8 Å, |Δi|>4): 248; chains: 1; bounding box: 44×33×68 Å

Solvent-accessible surface area (backbone atoms only — not comparable to full-atom values): 9766 Å² total; per-residue (Å²): 125,64,62,70,50,50,60,86,57,54,70,66,55,49,48,73,78,38,62,78,38,38,40,48,40,45,58,57,25,76,92,73,72,46,66,66,60,52,42,53,51,56,51,47,33,47,73,72,58,77,40,57,71,46,60,31,57,36,42,36,42,36,65,57,45,84,82,54,51,64,63,93,48,53,67,60,41,52,52,52,46,26,45,35,13,59,39,92,64,48,48,57,36,54,42,70,18,76,52,64,38,88,89,76,72,43,66,42,62,36,46,29,48,69,82,38,52,40,54,87,73,60,41,71,52,84,52,35,54,82,84,44,49,53,36,87,75,74,66,45,75,51,57,58,67,64,61,30,52,53,49,32,51,53,52,53,51,51,53,52,52,54,52,56,53,55,63,57,54,76,80,107